Protein AF-A0A1G2TGM5-F1 (afdb_monomer)

Organism: NCBI:txid1802749

Solvent-accessible surface area (backbone atoms only — not comparable to full-atom values): 8072 Å² total; per-residue (Å²): 124,50,37,48,46,51,58,52,46,46,40,56,46,20,43,51,44,32,58,59,46,42,77,78,36,59,91,77,54,58,62,84,59,47,54,60,49,39,52,48,53,32,51,54,50,50,52,50,49,46,53,58,64,64,57,58,96,81,49,91,80,73,81,75,79,80,64,65,65,27,39,87,73,55,66,55,92,87,40,52,55,60,57,58,49,44,39,45,32,48,48,51,28,52,52,50,48,51,53,29,51,48,41,34,74,76,69,61,42,64,66,32,49,53,47,45,50,47,40,54,52,47,31,50,48,56,55,47,52,58,61,72,71,47,64,80,83,77,66,84,82,131

Secondary structure (DSSP, 8-state):
-GGGHHHHHHIIIIIHHHHHHHHHHTTTS-HHHHHHHHHHHHHHHHHHHHHHHHS-TT-TT------GGGS-S-EETTEEHHHHHHHHHHHHHHHHHHHHHHHHHHH--HHHHHHHHHHHHHHHHHHHHHHHHS-GGGSS--

InterPro domains:
  IPR017825 Lycopene cyclase domain [PF18916] (5-99)
  IPR017825 Lycopene cyclase domain [TIGR03462] (4-97)

Radius of gyration: 17.4 Å; Cα contacts (8 Å, |Δi|>4): 120; chains: 1; bounding box: 45×35×44 Å

Mean predicted aligned error: 6.32 Å

Structure (mmCIF, N/CA/C/O backbone):
data_AF-A0A1G2TGM5-F1
#
_entry.id   AF-A0A1G2TGM5-F1
#
loop_
_atom_site.group_PDB
_atom_site.id
_atom_site.type_symbol
_atom_site.label_atom_id
_atom_site.label_alt_id
_atom_site.label_comp_id
_atom_site.label_asym_id
_atom_site.label_entity_id
_atom_site.label_seq_id
_atom_site.pdbx_PDB_ins_code
_atom_site.Cartn_x
_atom_site.Cartn_y
_atom_site.Cartn_z
_atom_site.occupancy
_atom_site.B_iso_or_equiv
_atom_site.auth_seq_id
_atom_site.auth_comp_id
_atom_site.auth_asym_id
_atom_site.auth_atom_id
_atom_site.pdbx_PDB_model_num
ATOM 1 N N . MET A 1 1 ? -2.605 -5.726 -23.615 1.00 58.28 1 MET A N 1
ATOM 2 C CA . MET A 1 1 ? -2.899 -4.883 -22.431 1.00 58.28 1 MET A CA 1
ATOM 3 C C . MET A 1 1 ? -1.849 -5.027 -21.316 1.00 58.28 1 MET A C 1
ATOM 5 O O . MET A 1 1 ? -2.156 -4.730 -20.174 1.00 58.28 1 MET A O 1
ATOM 9 N N . LYS A 1 2 ? -0.600 -5.427 -21.618 1.00 70.75 2 LYS A N 1
ATOM 10 C CA . LYS A 1 2 ? 0.429 -5.651 -20.587 1.00 70.75 2 LYS A CA 1
ATOM 11 C C . LYS A 1 2 ? 0.915 -4.353 -19.919 1.00 70.75 2 LYS A C 1
ATOM 13 O O . LYS A 1 2 ? 1.018 -4.309 -18.706 1.00 70.75 2 LYS A O 1
ATOM 18 N N . ARG A 1 3 ? 1.030 -3.259 -20.684 1.00 75.00 3 ARG A N 1
ATOM 19 C CA . ARG A 1 3 ? 1.555 -1.941 -20.255 1.00 75.00 3 ARG A CA 1
ATOM 20 C C . ARG A 1 3 ? 0.910 -1.312 -19.008 1.00 75.00 3 ARG A C 1
ATOM 22 O O . ARG A 1 3 ? 1.519 -0.460 -18.378 1.00 75.00 3 ARG A O 1
ATOM 29 N N . PHE A 1 4 ? -0.316 -1.692 -18.663 1.00 85.50 4 PHE A N 1
ATOM 30 C CA . PHE A 1 4 ? -1.014 -1.159 -17.487 1.00 85.50 4 PHE A CA 1
ATOM 31 C C . PHE A 1 4 ? -1.157 -2.186 -16.369 1.00 85.50 4 PHE A C 1
ATOM 33 O O . PHE A 1 4 ? -1.755 -1.877 -15.347 1.00 85.50 4 PHE A O 1
ATOM 40 N N . TYR A 1 5 ? -0.623 -3.394 -16.543 1.00 86.62 5 TYR A N 1
ATOM 41 C CA . TYR A 1 5 ? -0.848 -4.499 -15.625 1.00 86.62 5 TYR A CA 1
ATOM 42 C C . TYR A 1 5 ? -0.368 -4.172 -14.210 1.00 86.62 5 TYR A C 1
ATOM 44 O O . TYR A 1 5 ? -1.117 -4.395 -13.257 1.00 86.62 5 TYR A O 1
ATOM 5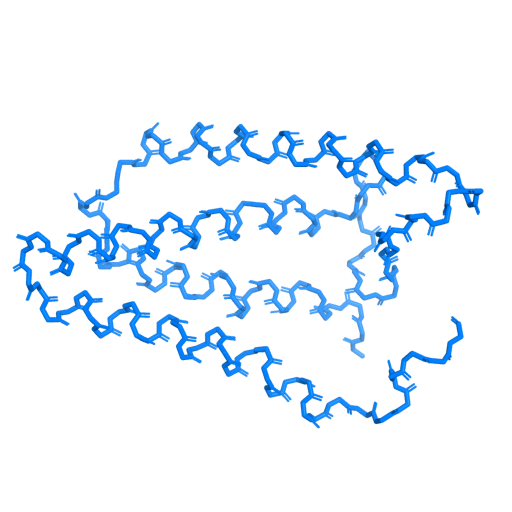2 N N . TYR A 1 6 ? 0.826 -3.580 -14.062 1.00 87.06 6 TYR A N 1
ATOM 53 C CA . TYR A 1 6 ? 1.322 -3.222 -12.734 1.00 87.06 6 TYR A CA 1
ATOM 54 C C . TYR A 1 6 ? 0.440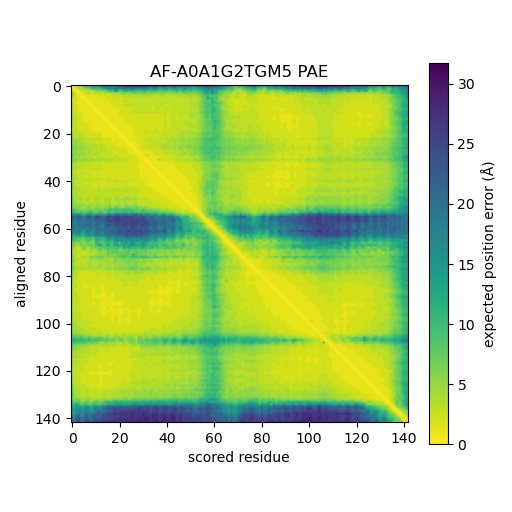 -2.151 -12.083 1.00 87.06 6 TYR A C 1
ATOM 56 O O . TYR A 1 6 ? -0.042 -2.339 -10.968 1.00 87.06 6 TYR A O 1
ATOM 64 N N . LEU A 1 7 ? 0.125 -1.078 -12.814 1.00 90.56 7 LEU A N 1
ATOM 65 C CA . LEU A 1 7 ? -0.747 -0.012 -12.320 1.00 90.56 7 LEU A CA 1
ATOM 66 C C . LEU A 1 7 ? -2.143 -0.529 -11.938 1.00 90.56 7 LEU A C 1
ATOM 68 O O . LEU A 1 7 ? -2.656 -0.194 -10.874 1.00 90.56 7 LEU A O 1
ATOM 72 N N . THR A 1 8 ? -2.761 -1.356 -12.784 1.00 90.94 8 THR A N 1
ATOM 73 C CA . THR A 1 8 ? -4.059 -1.974 -12.495 1.00 90.94 8 THR A CA 1
ATOM 74 C C . THR A 1 8 ? -3.970 -2.840 -11.244 1.00 90.94 8 THR A C 1
ATOM 76 O O . THR A 1 8 ? -4.838 -2.742 -10.383 1.00 90.94 8 THR A O 1
ATOM 79 N N . THR A 1 9 ? -2.899 -3.620 -11.090 1.00 90.75 9 THR A N 1
ATOM 80 C CA . THR A 1 9 ? -2.671 -4.420 -9.881 1.00 90.75 9 THR A CA 1
ATOM 81 C C . THR A 1 9 ? -2.577 -3.528 -8.645 1.00 90.75 9 THR A C 1
ATOM 83 O O . THR A 1 9 ? -3.276 -3.786 -7.674 1.00 90.75 9 THR A O 1
ATOM 86 N N . LEU A 1 10 ? -1.813 -2.433 -8.683 1.00 93.62 10 LEU A N 1
ATOM 87 C CA . LEU A 1 10 ? -1.723 -1.490 -7.559 1.00 93.62 10 LEU A CA 1
ATOM 88 C C . LEU A 1 10 ? -3.083 -0.898 -7.184 1.00 93.62 10 LEU A C 1
ATOM 90 O O . LEU A 1 10 ? -3.433 -0.835 -6.004 1.00 93.62 10 LEU A O 1
ATOM 94 N N . ILE A 1 11 ? -3.875 -0.509 -8.186 1.00 94.69 11 ILE A N 1
ATOM 95 C CA . ILE A 1 11 ? -5.204 0.060 -7.962 1.00 94.69 11 ILE A CA 1
ATOM 96 C C . ILE A 1 11 ? -6.121 -0.959 -7.284 1.00 94.69 11 ILE A C 1
ATOM 98 O O . ILE A 1 11 ? -6.736 -0.644 -6.266 1.00 94.69 11 ILE A O 1
ATOM 102 N N . PHE A 1 12 ? -6.209 -2.172 -7.827 1.00 94.94 12 PHE A N 1
ATOM 103 C CA . PHE A 1 12 ? -7.120 -3.190 -7.310 1.00 94.94 12 PHE A CA 1
ATOM 104 C C . PHE A 1 12 ? -6.662 -3.761 -5.971 1.00 94.94 12 PHE A C 1
ATOM 106 O O . PHE A 1 12 ? -7.479 -3.906 -5.070 1.00 94.94 12 PHE A O 1
ATOM 113 N N . VAL A 1 13 ? -5.373 -4.055 -5.821 1.00 95.50 13 VAL A N 1
ATOM 114 C CA . VAL A 1 13 ? -4.833 -4.722 -4.633 1.00 95.50 13 VAL A CA 1
ATOM 115 C C . VAL A 1 13 ? -4.689 -3.756 -3.459 1.00 95.50 13 VAL A C 1
ATOM 117 O O . VAL A 1 13 ? -4.950 -4.154 -2.331 1.00 95.50 13 VAL A O 1
ATOM 120 N N . PHE A 1 14 ? -4.314 -2.493 -3.697 1.00 96.31 14 PHE A N 1
ATOM 121 C CA . PHE A 1 14 ? -4.023 -1.552 -2.612 1.00 96.31 14 PHE A CA 1
ATOM 122 C C . PHE A 1 14 ? -4.931 -0.325 -2.608 1.00 96.31 14 PHE A C 1
ATOM 124 O O . PHE A 1 14 ? -5.539 -0.047 -1.577 1.00 96.31 14 PHE A O 1
ATOM 131 N N . CYS A 1 15 ? -5.074 0.402 -3.723 1.00 96.25 15 CYS A N 1
ATOM 132 C CA . CYS A 1 15 ? -5.801 1.681 -3.707 1.00 96.25 15 CYS A CA 1
ATOM 133 C C . CYS A 1 15 ? -7.276 1.522 -3.331 1.00 96.25 15 CYS A C 1
ATOM 135 O O . CYS A 1 15 ? -7.759 2.248 -2.466 1.00 96.25 15 CYS A O 1
ATOM 137 N N . ILE A 1 16 ? -7.992 0.593 -3.973 1.00 96.06 16 ILE A N 1
ATOM 138 C CA . ILE A 1 16 ? -9.421 0.361 -3.720 1.00 96.06 16 ILE A CA 1
ATOM 139 C C . ILE A 1 16 ? -9.670 -0.043 -2.259 1.00 96.06 16 ILE A C 1
ATOM 141 O O . ILE A 1 16 ? -10.440 0.655 -1.593 1.00 96.06 16 ILE A O 1
ATOM 145 N N . PRO A 1 17 ? -9.039 -1.101 -1.711 1.00 96.38 17 PRO A N 1
ATOM 146 C CA . PRO A 1 17 ? -9.298 -1.484 -0.328 1.00 96.38 17 PRO A CA 1
ATOM 147 C C . PRO A 1 17 ? -8.798 -0.437 0.674 1.00 96.38 17 PRO A C 1
ATOM 149 O O . PRO A 1 17 ? -9.471 -0.207 1.677 1.00 96.38 17 PRO A O 1
ATOM 152 N N . ALA A 1 18 ? -7.687 0.261 0.402 1.00 96.00 18 ALA A N 1
ATOM 153 C CA . ALA A 1 18 ? -7.239 1.358 1.257 1.00 96.00 18 ALA A CA 1
ATOM 154 C C . ALA A 1 18 ? -8.264 2.504 1.282 1.00 96.00 18 ALA A C 1
ATOM 156 O O . ALA A 1 18 ? -8.684 2.925 2.358 1.00 96.00 18 ALA A O 1
ATOM 157 N N . ALA A 1 19 ? -8.739 2.961 0.121 1.00 95.69 19 ALA A N 1
ATOM 158 C CA . ALA A 1 19 ? -9.756 4.008 0.033 1.00 95.69 19 ALA A CA 1
ATOM 159 C C . ALA A 1 19 ? -11.068 3.592 0.715 1.00 95.69 19 ALA A C 1
ATOM 161 O O . ALA A 1 19 ? -11.649 4.384 1.453 1.00 95.69 19 ALA A O 1
ATOM 162 N N . ALA A 1 20 ? -11.505 2.343 0.529 1.00 95.00 20 ALA A N 1
ATOM 163 C CA . ALA A 1 20 ? -12.681 1.806 1.206 1.00 95.00 20 ALA A CA 1
ATOM 164 C C . ALA A 1 20 ? -12.509 1.823 2.734 1.00 95.00 20 ALA A C 1
ATOM 166 O O . ALA A 1 20 ? -13.376 2.322 3.447 1.00 95.00 20 ALA A O 1
ATOM 167 N N . SER A 1 21 ? -11.370 1.345 3.240 1.00 95.19 21 SER A N 1
ATOM 168 C CA . SER A 1 21 ? -11.086 1.315 4.680 1.00 95.19 21 SER A CA 1
ATOM 169 C C . SER A 1 21 ? -10.923 2.700 5.307 1.00 95.19 21 SER A C 1
ATOM 171 O O . SER A 1 21 ? -11.291 2.891 6.466 1.00 95.19 21 SER A O 1
ATOM 173 N N . TYR A 1 22 ? -10.477 3.702 4.541 1.00 95.00 22 TYR A N 1
ATOM 174 C CA . TYR A 1 22 ? -10.415 5.081 5.018 1.00 95.00 22 TYR A CA 1
ATOM 175 C C . TYR A 1 22 ? -11.785 5.596 5.473 1.00 95.00 22 TYR A C 1
ATOM 177 O O . TYR A 1 22 ? -11.863 6.270 6.496 1.00 95.00 22 TYR A O 1
ATOM 185 N N . PHE A 1 23 ? -12.878 5.236 4.791 1.00 93.06 23 PHE A N 1
ATOM 186 C CA . PHE A 1 23 ? -14.222 5.660 5.204 1.00 93.06 23 PHE A CA 1
ATOM 187 C C . PHE A 1 23 ? -14.596 5.193 6.617 1.00 93.06 23 PHE A C 1
ATOM 189 O O . PHE A 1 23 ? -15.302 5.915 7.319 1.00 93.06 23 PHE A O 1
ATOM 196 N N . PHE A 1 24 ? -14.082 4.038 7.048 1.00 92.12 24 PHE A N 1
ATOM 197 C CA . PHE A 1 24 ? -14.300 3.484 8.387 1.00 92.12 24 PHE A CA 1
ATOM 198 C C . PHE A 1 24 ? -13.271 3.991 9.408 1.00 92.12 24 PHE A C 1
ATOM 200 O O . PHE A 1 24 ? -13.579 4.153 10.585 1.00 92.12 24 PHE A O 1
ATOM 207 N N . LEU A 1 25 ? -12.040 4.259 8.965 1.00 94.12 25 LEU A N 1
ATOM 208 C CA . LEU A 1 25 ? -10.912 4.592 9.838 1.00 94.12 25 LEU A CA 1
ATOM 209 C C . LEU A 1 25 ? -10.591 6.086 9.925 1.00 94.12 25 LEU A C 1
ATOM 211 O O . LEU A 1 25 ? -9.703 6.456 10.691 1.00 94.12 25 LEU A O 1
ATOM 215 N N . LYS A 1 26 ? -11.284 6.957 9.180 1.00 94.19 26 LYS A N 1
ATOM 216 C CA . LYS A 1 26 ? -10.969 8.397 9.090 1.00 94.19 26 LYS A CA 1
ATOM 217 C C . LYS A 1 26 ? -10.847 9.101 10.448 1.00 94.19 26 LYS A C 1
ATOM 219 O O . LYS A 1 26 ? -10.071 10.039 10.565 1.00 94.19 26 LYS A O 1
ATOM 224 N N . GLU A 1 27 ? -11.597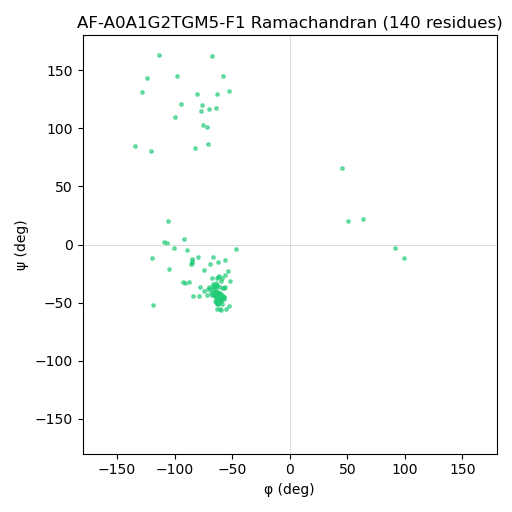 8.652 11.456 1.00 93.38 27 GLU A N 1
ATOM 225 C CA . GLU A 1 27 ? -11.602 9.233 12.811 1.00 93.38 27 GLU A CA 1
ATOM 226 C C . GLU A 1 27 ? -10.499 8.655 13.710 1.00 93.38 27 GLU A C 1
ATOM 228 O O . GLU A 1 27 ? -10.142 9.246 14.724 1.00 93.38 27 GLU A O 1
ATOM 233 N N . HIS A 1 28 ? -9.934 7.514 13.320 1.00 92.19 28 HIS A N 1
ATOM 234 C CA . HIS A 1 28 ? -8.952 6.756 14.093 1.00 92.19 28 HIS A CA 1
ATOM 235 C C . HIS A 1 28 ? -7.529 6.909 13.545 1.00 92.19 28 HIS A C 1
ATOM 237 O O . HIS A 1 28 ? -6.556 6.701 14.269 1.00 92.19 28 HIS A O 1
ATOM 243 N N . VAL A 1 29 ? -7.387 7.303 12.277 1.00 94.38 29 VAL A N 1
ATOM 244 C CA . VAL A 1 29 ? -6.089 7.547 11.648 1.00 94.38 29 VAL A CA 1
ATOM 245 C C . VAL A 1 29 ? -5.723 9.024 11.747 1.00 94.38 29 VAL A C 1
ATOM 247 O O . VAL A 1 29 ? -6.372 9.891 11.164 1.00 94.38 29 VAL A O 1
ATOM 250 N N . SER A 1 30 ? -4.588 9.310 12.382 1.00 95.19 30 SER A N 1
ATOM 251 C CA . SER A 1 30 ? -3.975 10.636 12.311 1.00 95.19 30 SER A CA 1
ATOM 252 C C . SER A 1 30 ? -3.290 10.840 10.958 1.00 95.19 30 SER A C 1
ATOM 254 O O . SER A 1 30 ? -2.177 10.359 10.736 1.00 95.19 30 SER A O 1
ATOM 256 N N . ILE A 1 31 ? -3.925 11.596 10.056 1.00 94.88 31 ILE A N 1
ATOM 257 C CA . ILE A 1 31 ? -3.340 11.973 8.754 1.00 94.88 31 ILE A CA 1
ATOM 258 C C . ILE A 1 31 ? -1.994 12.689 8.931 1.00 94.88 31 ILE A C 1
ATOM 260 O O . ILE A 1 31 ? -1.059 12.449 8.168 1.00 94.88 31 ILE A O 1
ATOM 264 N N . GLY A 1 32 ? -1.874 13.508 9.981 1.00 96.19 32 GLY A N 1
ATOM 265 C CA . GLY A 1 32 ? -0.637 14.211 10.315 1.00 96.19 32 GLY A CA 1
ATOM 266 C C . GLY A 1 32 ? 0.528 13.279 10.657 1.00 96.19 32 GLY A C 1
ATOM 267 O O . GLY A 1 32 ? 1.669 13.643 10.403 1.00 96.19 32 GLY A O 1
ATOM 268 N N . ALA A 1 33 ? 0.260 12.076 11.178 1.00 95.88 33 ALA A N 1
ATOM 269 C CA . ALA A 1 33 ? 1.278 11.047 11.407 1.00 95.88 33 ALA A CA 1
ATOM 270 C C . ALA A 1 33 ? 1.449 10.109 10.198 1.00 95.88 33 ALA A C 1
ATOM 272 O O . ALA A 1 33 ? 2.559 9.662 9.914 1.00 95.88 33 ALA A O 1
ATOM 273 N N . LEU A 1 34 ? 0.366 9.840 9.461 1.00 95.62 34 LEU A N 1
ATOM 274 C CA . LEU A 1 34 ? 0.387 8.969 8.288 1.00 95.62 34 LEU A CA 1
ATOM 275 C C . LEU A 1 34 ? 1.262 9.549 7.174 1.00 95.62 34 LEU A C 1
ATOM 277 O O . LEU A 1 34 ? 2.126 8.851 6.661 1.00 95.62 34 LEU A O 1
ATOM 281 N N . ILE A 1 35 ? 1.084 10.826 6.823 1.00 96.81 35 ILE A N 1
ATOM 282 C CA . ILE A 1 35 ? 1.844 11.468 5.739 1.00 96.81 35 ILE A CA 1
ATOM 283 C C . ILE A 1 35 ? 3.366 11.367 5.950 1.00 96.81 35 ILE A C 1
ATOM 285 O O . ILE A 1 35 ? 4.033 10.837 5.059 1.00 96.81 35 ILE A O 1
ATOM 289 N N . PRO A 1 36 ? 3.953 11.817 7.079 1.00 97.69 36 PRO A N 1
ATOM 290 C CA . PRO A 1 36 ? 5.397 11.725 7.272 1.00 97.69 36 PRO A CA 1
ATOM 291 C C . PRO A 1 36 ? 5.886 10.275 7.319 1.00 97.69 36 PRO A C 1
ATOM 293 O O . PRO A 1 36 ? 6.969 9.998 6.809 1.00 97.69 36 PRO A O 1
ATOM 296 N N . PHE A 1 37 ? 5.090 9.341 7.853 1.00 97.12 37 PHE A N 1
ATOM 297 C CA . PHE A 1 37 ? 5.414 7.916 7.800 1.00 97.12 37 PHE A CA 1
ATOM 298 C C . PHE A 1 37 ? 5.487 7.407 6.353 1.00 97.12 37 PHE A C 1
ATOM 300 O O . PHE A 1 37 ? 6.495 6.818 5.969 1.00 97.12 37 PHE A O 1
ATOM 307 N N . ILE A 1 38 ? 4.470 7.689 5.531 1.00 97.75 38 ILE A N 1
ATOM 308 C CA . ILE A 1 38 ? 4.426 7.282 4.120 1.00 97.75 38 ILE A CA 1
ATOM 309 C C . ILE A 1 38 ? 5.577 7.903 3.320 1.00 97.75 38 ILE A C 1
ATOM 311 O O . ILE A 1 38 ? 6.221 7.215 2.527 1.00 97.75 38 ILE A O 1
ATOM 315 N N . VAL A 1 39 ? 5.883 9.181 3.549 1.00 97.62 39 VAL A N 1
ATOM 316 C CA . VAL A 1 39 ? 7.030 9.850 2.917 1.00 97.62 39 VAL A CA 1
ATOM 317 C C . VAL A 1 39 ? 8.338 9.164 3.311 1.00 97.62 39 VAL A C 1
ATOM 319 O O . VAL A 1 39 ? 9.146 8.855 2.437 1.00 97.62 39 VAL A O 1
ATOM 322 N N . LEU A 1 40 ? 8.533 8.869 4.599 1.00 97.75 40 LEU A N 1
ATOM 323 C CA . LEU A 1 40 ? 9.746 8.222 5.095 1.00 97.75 40 LEU A CA 1
ATOM 324 C C . LEU A 1 40 ? 9.942 6.832 4.481 1.00 97.75 40 LEU A C 1
ATOM 326 O O . LEU A 1 40 ? 11.013 6.562 3.938 1.00 97.75 40 LEU A O 1
ATOM 330 N N . ILE A 1 41 ? 8.920 5.969 4.516 1.00 96.81 41 ILE A N 1
ATOM 331 C CA . ILE A 1 41 ? 9.032 4.619 3.943 1.00 96.81 41 ILE A CA 1
ATOM 332 C C . ILE A 1 41 ? 9.235 4.671 2.429 1.00 96.81 41 ILE A C 1
ATOM 334 O O . ILE A 1 41 ? 10.005 3.876 1.903 1.00 96.81 41 ILE A O 1
ATOM 338 N N . THR A 1 42 ? 8.609 5.628 1.735 1.00 96.19 42 THR A N 1
ATOM 339 C CA . THR A 1 42 ? 8.763 5.775 0.284 1.00 96.19 42 THR A CA 1
ATOM 340 C C . THR A 1 42 ? 10.190 6.182 -0.047 1.00 96.19 42 THR A C 1
ATOM 342 O O . THR A 1 42 ? 10.787 5.606 -0.949 1.00 96.19 42 THR A O 1
ATOM 345 N N . ILE A 1 43 ? 10.776 7.123 0.701 1.00 95.88 43 ILE A N 1
ATOM 346 C CA . ILE A 1 43 ? 12.177 7.526 0.525 1.00 95.88 43 ILE A CA 1
ATOM 347 C C . ILE A 1 43 ? 13.110 6.347 0.812 1.00 95.88 43 ILE A C 1
ATOM 349 O O . ILE A 1 43 ? 13.962 6.036 -0.017 1.00 95.88 43 ILE A O 1
ATOM 353 N N . MET A 1 44 ? 12.949 5.679 1.957 1.00 95.94 44 MET A N 1
ATOM 354 C CA . MET A 1 44 ? 13.814 4.563 2.350 1.00 95.94 44 MET A CA 1
ATOM 355 C C . MET A 1 44 ? 13.728 3.395 1.361 1.00 95.94 44 MET A C 1
ATOM 357 O O . MET A 1 44 ? 14.763 2.909 0.909 1.00 95.94 44 MET A O 1
ATOM 361 N N . GLY A 1 45 ? 12.512 2.992 0.985 1.00 92.69 45 GLY A N 1
ATOM 362 C CA . GLY A 1 45 ? 12.268 1.936 0.004 1.00 92.69 45 GLY A CA 1
ATOM 363 C C . GLY A 1 45 ? 12.812 2.298 -1.375 1.00 92.69 45 GLY A C 1
ATOM 364 O O . GLY A 1 45 ? 13.556 1.529 -1.971 1.00 92.69 45 GLY A O 1
ATOM 365 N N . SER A 1 46 ? 12.578 3.529 -1.837 1.00 91.44 46 SER A N 1
ATOM 366 C CA . SER A 1 46 ? 13.109 3.985 -3.127 1.00 91.44 46 SER A CA 1
ATOM 367 C C . SER A 1 46 ? 14.637 4.029 -3.151 1.00 91.44 46 SER A C 1
ATOM 369 O O . SER A 1 46 ? 15.237 3.685 -4.164 1.00 91.44 46 SER A O 1
ATOM 371 N N . ILE A 1 47 ? 15.296 4.452 -2.066 1.00 91.94 47 ILE A N 1
ATOM 372 C CA . ILE A 1 47 ? 16.766 4.430 -1.979 1.00 91.94 47 ILE A CA 1
ATOM 373 C C . ILE A 1 47 ? 17.273 2.992 -2.088 1.00 91.94 47 ILE A C 1
ATOM 375 O O . ILE A 1 47 ? 18.222 2.736 -2.832 1.00 91.94 47 ILE A O 1
ATOM 379 N N . TRP A 1 48 ? 16.632 2.071 -1.369 1.00 89.56 48 TRP A N 1
ATOM 380 C CA . TRP A 1 48 ? 16.967 0.654 -1.409 1.00 89.56 48 TRP A CA 1
ATOM 381 C C . TRP A 1 48 ? 16.808 0.074 -2.818 1.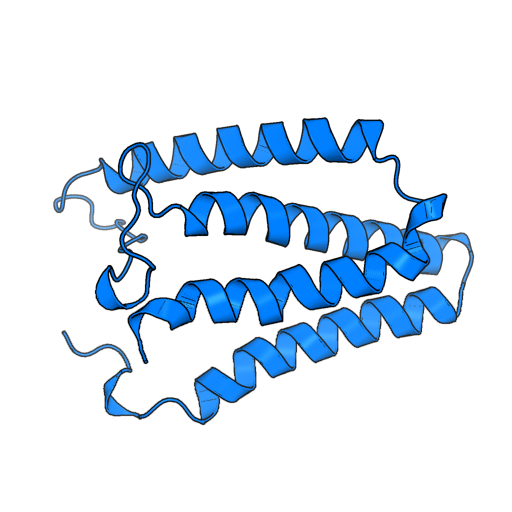00 89.56 48 TRP A C 1
ATOM 383 O O . TRP A 1 48 ? 17.738 -0.543 -3.335 1.00 89.56 48 TRP A O 1
ATOM 393 N N . ASP A 1 49 ? 15.694 0.356 -3.486 1.00 87.44 49 ASP A N 1
ATOM 394 C CA . ASP A 1 49 ? 15.423 -0.149 -4.832 1.00 87.44 49 ASP A CA 1
ATOM 395 C C . ASP A 1 49 ? 16.329 0.479 -5.887 1.00 87.44 49 ASP A C 1
ATOM 397 O O . ASP A 1 49 ? 16.811 -0.210 -6.787 1.00 87.44 49 ASP A O 1
ATOM 401 N N . VAL A 1 50 ? 16.638 1.775 -5.780 1.00 87.44 50 VAL A N 1
ATOM 402 C CA . VAL A 1 50 ? 17.629 2.420 -6.656 1.00 87.44 50 VAL A CA 1
ATOM 403 C C . VAL A 1 50 ? 19.004 1.780 -6.458 1.00 87.44 50 VAL A C 1
ATOM 405 O O . VAL A 1 50 ? 19.720 1.539 -7.430 1.00 87.44 50 VAL A O 1
ATOM 408 N N . TRP A 1 51 ? 19.395 1.487 -5.217 1.00 85.62 51 TRP A N 1
ATOM 409 C CA . TRP A 1 51 ? 20.653 0.801 -4.932 1.00 85.62 51 TRP A CA 1
ATOM 410 C C . TRP A 1 51 ? 20.664 -0.624 -5.509 1.00 85.62 51 TRP A C 1
ATOM 412 O O . TRP A 1 51 ? 21.620 -0.994 -6.200 1.00 85.62 51 TRP A O 1
ATOM 422 N N . ALA A 1 52 ? 19.578 -1.377 -5.316 1.00 80.38 52 ALA A N 1
ATOM 423 C CA . ALA A 1 52 ? 19.424 -2.753 -5.781 1.00 80.38 52 ALA A CA 1
ATOM 424 C C . ALA A 1 52 ? 19.366 -2.859 -7.314 1.00 80.38 52 ALA A C 1
ATOM 426 O O . ALA A 1 52 ? 19.947 -3.768 -7.902 1.00 80.38 52 ALA A O 1
ATOM 427 N N . THR A 1 53 ? 18.724 -1.903 -7.988 1.00 75.81 53 THR A N 1
ATOM 428 C CA . THR A 1 53 ? 18.655 -1.858 -9.460 1.00 75.81 53 THR A CA 1
ATOM 429 C C . THR A 1 53 ? 19.965 -1.421 -10.113 1.00 75.81 53 THR A C 1
ATOM 431 O O . THR A 1 53 ? 20.200 -1.736 -11.280 1.00 75.81 53 THR A O 1
ATOM 434 N N . ARG A 1 54 ? 20.846 -0.726 -9.380 1.00 74.94 54 ARG A N 1
ATOM 435 C CA . ARG A 1 54 ? 22.187 -0.337 -9.850 1.00 74.94 54 ARG A CA 1
ATOM 436 C C . ARG A 1 54 ? 23.246 -1.423 -9.657 1.00 74.94 54 ARG A C 1
ATOM 438 O O . ARG A 1 54 ? 24.304 -1.330 -10.283 1.00 74.94 54 ARG A O 1
ATOM 445 N N . HIS A 1 55 ? 22.991 -2.436 -8.830 1.00 66.62 55 HIS A N 1
ATOM 446 C CA . HIS A 1 55 ? 23.892 -3.581 -8.706 1.00 66.62 55 HIS A CA 1
ATOM 447 C C . HIS A 1 55 ? 23.833 -4.415 -9.997 1.00 66.62 55 HIS A C 1
ATOM 449 O O . HIS A 1 55 ? 22.785 -4.884 -10.430 1.00 66.62 55 HIS A O 1
ATOM 455 N N . SER A 1 56 ? 24.972 -4.480 -10.692 1.00 53.56 56 SER A N 1
ATOM 456 C CA . SER A 1 56 ? 25.100 -5.026 -12.048 1.00 53.56 56 SER A CA 1
ATOM 457 C C . SER A 1 56 ? 24.858 -6.542 -12.094 1.00 53.56 56 SER A C 1
ATOM 459 O O . SER A 1 56 ? 25.009 -7.234 -11.092 1.00 53.56 56 SER A O 1
ATOM 461 N N . LYS A 1 57 ? 24.597 -7.070 -13.301 1.00 54.78 57 LYS A N 1
ATOM 462 C CA . LYS A 1 57 ? 24.315 -8.478 -13.686 1.00 54.78 57 LYS A CA 1
ATOM 463 C C . LYS A 1 57 ? 25.245 -9.570 -13.107 1.00 54.78 57 LYS A C 1
ATOM 465 O O . LYS A 1 57 ? 25.046 -10.746 -13.394 1.00 54.78 57 LYS A O 1
ATOM 470 N N . LYS A 1 58 ? 26.294 -9.206 -12.366 1.00 55.91 58 LYS A N 1
ATOM 471 C CA . LYS A 1 58 ? 27.190 -10.129 -11.656 1.00 55.91 58 LYS A CA 1
ATOM 472 C C . LYS A 1 58 ? 26.674 -10.543 -10.277 1.00 55.91 58 LYS A C 1
ATOM 474 O O . LYS A 1 58 ? 27.188 -11.526 -9.747 1.00 55.91 58 LYS A O 1
ATOM 479 N N . ASP A 1 59 ? 25.675 -9.858 -9.721 1.00 55.94 59 ASP A N 1
ATOM 480 C CA . ASP A 1 59 ? 25.059 -10.294 -8.472 1.00 55.94 59 ASP A CA 1
ATOM 481 C C . ASP A 1 59 ? 24.109 -11.467 -8.706 1.00 55.94 59 ASP A C 1
ATOM 483 O O . ASP A 1 59 ? 23.064 -11.353 -9.343 1.00 55.94 59 ASP A O 1
ATOM 487 N N . ARG A 1 60 ? 24.468 -12.624 -8.142 1.00 49.34 60 ARG A N 1
ATOM 488 C CA . ARG A 1 60 ? 23.632 -13.837 -8.164 1.00 49.34 60 ARG A CA 1
ATOM 489 C C . ARG A 1 60 ? 22.337 -13.687 -7.357 1.00 49.34 60 ARG A C 1
ATOM 491 O O . ARG A 1 60 ? 21.467 -14.541 -7.459 1.00 49.34 60 ARG A O 1
ATOM 498 N N . VAL A 1 61 ? 22.220 -12.618 -6.567 1.00 46.28 61 VAL A N 1
ATOM 499 C CA . VAL A 1 61 ? 21.068 -12.296 -5.706 1.00 46.28 61 VAL A CA 1
ATOM 500 C C . VAL A 1 61 ? 20.233 -11.153 -6.305 1.00 46.28 61 VAL A C 1
ATOM 502 O O . VAL A 1 61 ? 19.480 -10.481 -5.605 1.00 46.28 61 VAL A O 1
ATOM 505 N N . TRP A 1 62 ? 20.364 -10.895 -7.611 1.00 43.81 62 TRP A N 1
ATOM 506 C CA . TRP A 1 62 ? 19.597 -9.855 -8.292 1.00 43.81 62 TRP A CA 1
ATOM 507 C C . TRP A 1 62 ? 18.119 -10.262 -8.423 1.00 43.81 62 TRP A C 1
ATOM 509 O O . TRP A 1 62 ? 17.702 -10.880 -9.398 1.00 43.81 62 TRP A O 1
ATOM 519 N N . LEU A 1 63 ? 17.339 -9.956 -7.383 1.00 50.47 63 LEU A N 1
ATOM 520 C CA . LEU A 1 63 ? 15.936 -10.357 -7.219 1.00 50.47 63 LEU A CA 1
ATOM 521 C C . LEU A 1 63 ? 14.931 -9.415 -7.906 1.00 50.47 63 LEU A C 1
ATOM 523 O O . LEU A 1 63 ? 13.765 -9.773 -8.035 1.00 50.47 63 LEU A O 1
ATOM 527 N N . TRP A 1 64 ? 15.357 -8.230 -8.354 1.00 56.12 64 TRP A N 1
ATOM 528 C CA . TRP A 1 64 ? 14.449 -7.160 -8.785 1.00 56.12 64 TRP A CA 1
ATOM 529 C C . TRP A 1 64 ? 14.681 -6.769 -10.246 1.00 56.12 64 TRP A C 1
ATOM 531 O O . TRP A 1 64 ? 15.347 -5.781 -10.559 1.00 56.12 64 TRP A O 1
ATOM 541 N N . GLN A 1 65 ? 14.115 -7.563 -11.157 1.00 60.06 65 GLN A N 1
ATOM 542 C CA . GLN A 1 65 ? 13.956 -7.184 -12.559 1.00 60.06 65 GLN A CA 1
ATOM 543 C C . GLN A 1 65 ? 12.530 -6.695 -12.795 1.00 60.06 65 GLN A C 1
ATOM 545 O O . GLN A 1 65 ? 11.581 -7.477 -12.792 1.00 60.06 65 GLN A O 1
ATOM 550 N N . PHE A 1 66 ? 12.374 -5.396 -13.033 1.00 65.81 66 PHE A N 1
ATOM 551 C CA . PHE A 1 66 ? 11.097 -4.854 -13.478 1.00 65.81 66 PHE A CA 1
ATOM 552 C C . PHE A 1 66 ? 10.896 -5.180 -14.952 1.00 65.81 66 PHE A C 1
ATOM 554 O O . PHE A 1 66 ? 11.671 -4.734 -15.804 1.00 65.81 66 PHE A O 1
ATOM 561 N N . ASN A 1 67 ? 9.824 -5.903 -15.269 1.00 69.06 67 ASN A N 1
ATOM 562 C CA . ASN A 1 67 ? 9.430 -6.069 -16.655 1.00 69.06 67 ASN A CA 1
ATOM 563 C C . ASN A 1 67 ? 8.859 -4.747 -17.185 1.00 69.06 67 ASN A C 1
ATOM 565 O O . ASN A 1 67 ? 7.714 -4.381 -16.926 1.00 69.06 67 ASN A O 1
ATOM 569 N N . HIS A 1 68 ? 9.671 -4.006 -17.938 1.00 70.75 68 HIS A N 1
ATOM 570 C CA . HIS A 1 68 ? 9.274 -2.714 -18.497 1.00 70.75 68 HIS A CA 1
ATOM 571 C C . HIS A 1 68 ? 8.096 -2.799 -19.476 1.00 70.75 68 HIS A C 1
ATOM 573 O O . HIS A 1 68 ? 7.493 -1.767 -19.763 1.00 70.75 68 HIS A O 1
ATOM 579 N N . SER A 1 69 ? 7.738 -3.989 -19.980 1.00 76.69 69 SER A N 1
ATOM 580 C CA . SER A 1 69 ? 6.525 -4.143 -20.792 1.00 76.69 69 SER A CA 1
ATOM 581 C C . SER A 1 69 ? 5.234 -3.968 -19.996 1.00 76.69 69 SER A C 1
ATOM 583 O O . SER A 1 69 ? 4.180 -3.777 -20.608 1.00 76.69 69 SER A O 1
ATOM 585 N N . ASP A 1 70 ? 5.316 -4.042 -18.664 1.00 79.25 70 ASP A N 1
ATOM 586 C CA . ASP A 1 70 ? 4.158 -4.117 -17.772 1.00 79.25 70 ASP A CA 1
ATOM 587 C C . ASP A 1 70 ? 3.906 -2.809 -17.001 1.00 79.25 70 ASP A C 1
ATOM 589 O O . ASP A 1 70 ? 2.953 -2.711 -16.221 1.00 79.25 70 ASP A O 1
ATOM 593 N N . THR A 1 71 ? 4.743 -1.795 -17.255 1.00 84.44 71 THR A N 1
ATOM 594 C CA . THR A 1 71 ? 4.674 -0.458 -16.655 1.00 84.44 71 THR A CA 1
ATOM 595 C C . THR A 1 71 ? 4.328 0.617 -17.696 1.00 84.44 71 THR A C 1
ATOM 597 O O . THR A 1 71 ? 4.476 0.437 -18.907 1.00 84.44 71 THR A O 1
ATOM 600 N N . LEU A 1 72 ? 3.896 1.787 -17.231 1.00 86.25 72 LEU A N 1
ATOM 601 C CA . LEU A 1 72 ? 3.574 2.994 -17.992 1.00 86.25 72 LEU A CA 1
ATOM 602 C C . LEU A 1 72 ? 4.751 3.474 -18.852 1.00 86.25 72 LEU A C 1
ATOM 604 O O . LEU A 1 72 ? 4.540 4.117 -19.887 1.00 86.25 72 LEU A O 1
ATOM 608 N N . GLY A 1 73 ? 5.979 3.148 -18.439 1.00 82.25 73 GLY A N 1
ATOM 609 C CA . GLY A 1 73 ? 7.229 3.533 -19.095 1.00 82.25 73 GLY A CA 1
ATOM 610 C C . GLY A 1 73 ? 7.837 4.842 -18.580 1.00 82.25 73 GLY A C 1
ATOM 611 O O . GLY A 1 73 ? 8.933 5.202 -19.005 1.00 82.25 73 GLY A O 1
ATOM 612 N N . ILE A 1 74 ? 7.172 5.538 -17.653 1.00 87.69 74 ILE A N 1
ATOM 613 C CA . ILE A 1 74 ? 7.714 6.729 -16.984 1.00 87.69 74 ILE A CA 1
ATOM 614 C C . ILE A 1 74 ? 8.654 6.270 -15.870 1.00 87.69 74 ILE A C 1
ATOM 616 O O . ILE A 1 74 ? 8.277 5.434 -15.049 1.00 87.69 74 ILE A O 1
ATOM 620 N N . LYS A 1 75 ? 9.870 6.821 -15.837 1.00 87.62 75 LYS A N 1
ATOM 621 C CA . LYS A 1 75 ? 10.886 6.474 -14.840 1.00 87.62 75 LYS A CA 1
ATOM 622 C C . LYS A 1 75 ? 11.382 7.703 -14.091 1.00 87.62 75 LYS A C 1
ATOM 624 O O . LYS A 1 75 ? 11.596 8.751 -14.694 1.00 87.62 75 LYS A O 1
ATOM 629 N N . PHE A 1 76 ? 11.648 7.533 -12.802 1.00 88.19 76 PHE A N 1
ATOM 630 C CA . PHE A 1 76 ? 12.333 8.498 -11.952 1.00 88.19 76 PHE A CA 1
ATOM 631 C C . PHE A 1 76 ? 13.487 7.792 -11.232 1.00 88.19 76 PHE A C 1
ATOM 633 O O . PHE A 1 76 ? 13.328 6.677 -10.752 1.00 88.19 76 PHE A O 1
ATOM 640 N N . LEU A 1 77 ? 14.688 8.382 -11.251 1.00 87.56 77 LEU A N 1
ATOM 641 C CA . LEU A 1 77 ? 15.923 7.803 -10.681 1.00 87.56 77 LEU A CA 1
ATOM 642 C C . LEU A 1 77 ? 16.262 6.354 -11.111 1.00 87.56 77 LEU A C 1
ATOM 644 O O . LEU A 1 77 ? 17.083 5.698 -10.474 1.00 87.56 77 LEU A O 1
ATOM 648 N N . GLY A 1 78 ? 15.699 5.885 -12.229 1.00 83.38 78 GLY A N 1
ATOM 649 C CA . GLY A 1 78 ? 15.882 4.527 -12.754 1.00 83.38 78 GLY A CA 1
ATOM 650 C C . GLY A 1 78 ? 14.740 3.559 -12.42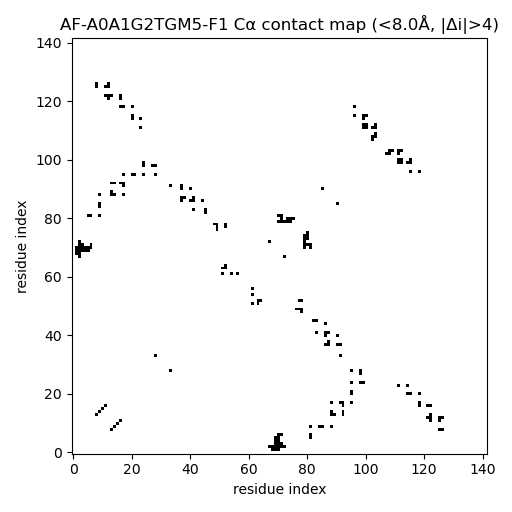6 1.00 83.38 78 GLY A C 1
ATOM 651 O O . GLY A 1 78 ? 14.659 2.509 -13.062 1.00 83.38 78 GLY A O 1
ATOM 652 N N . LEU A 1 79 ? 13.824 3.936 -11.530 1.00 86.12 79 LEU A N 1
ATOM 653 C CA . LEU A 1 79 ? 12.659 3.143 -11.143 1.00 86.12 79 LEU A CA 1
ATOM 654 C C . LEU A 1 79 ? 11.397 3.586 -11.898 1.00 86.12 79 LEU A C 1
ATOM 656 O O . LEU A 1 79 ? 11.245 4.779 -12.176 1.00 86.12 79 LEU A O 1
ATOM 660 N N . PRO A 1 80 ? 10.480 2.663 -12.242 1.00 90.56 80 PRO A N 1
ATOM 661 C CA . PRO A 1 80 ? 9.144 3.019 -12.718 1.00 90.56 80 PRO A CA 1
ATOM 662 C C . PRO A 1 80 ? 8.391 3.869 -11.685 1.00 90.56 80 PRO A C 1
ATOM 664 O O . PRO A 1 80 ? 8.529 3.644 -10.483 1.00 90.56 80 PRO A O 1
ATOM 667 N N . ILE A 1 81 ? 7.572 4.826 -12.134 1.00 92.06 81 ILE A N 1
ATOM 668 C CA . ILE A 1 81 ? 6.771 5.670 -11.224 1.00 92.06 81 ILE A CA 1
ATOM 669 C C . ILE A 1 81 ? 5.831 4.838 -10.333 1.00 92.06 81 ILE A C 1
ATOM 671 O O . ILE A 1 81 ? 5.520 5.213 -9.205 1.00 92.06 81 ILE A O 1
ATOM 675 N N . GLU A 1 82 ? 5.415 3.678 -10.830 1.00 91.69 82 GLU A N 1
ATOM 676 C CA . GLU A 1 82 ? 4.572 2.715 -10.136 1.00 91.69 82 GLU A CA 1
ATOM 677 C C . GLU A 1 82 ? 5.210 2.165 -8.869 1.00 91.69 82 GLU A C 1
ATOM 679 O O . GLU A 1 82 ? 4.479 1.834 -7.947 1.00 91.69 82 GLU A O 1
ATOM 684 N N . GLU A 1 83 ? 6.539 2.128 -8.771 1.00 91.19 83 GLU A N 1
ATOM 685 C CA . GLU A 1 83 ? 7.206 1.651 -7.557 1.00 91.19 83 GLU A CA 1
ATOM 686 C C . GLU A 1 83 ? 7.044 2.641 -6.398 1.00 91.19 83 GLU A C 1
ATOM 688 O O . GLU A 1 83 ? 6.746 2.277 -5.264 1.00 91.19 83 GLU A O 1
ATOM 693 N N . TYR A 1 84 ? 7.108 3.938 -6.698 1.00 94.00 84 TYR A N 1
ATOM 694 C CA . TYR A 1 84 ? 6.796 4.976 -5.717 1.00 94.00 84 TYR A CA 1
ATOM 695 C C . TYR A 1 84 ? 5.327 4.898 -5.285 1.00 94.00 84 TYR A C 1
ATOM 697 O O . TYR A 1 84 ? 5.013 5.021 -4.101 1.00 94.00 84 TYR A O 1
ATOM 705 N N . LEU A 1 85 ? 4.420 4.647 -6.236 1.00 94.62 85 LEU A N 1
ATOM 706 C CA . LEU A 1 85 ? 3.003 4.432 -5.936 1.00 94.62 85 LEU A CA 1
ATOM 707 C C . LEU A 1 85 ? 2.780 3.161 -5.114 1.00 94.62 85 LEU A C 1
ATOM 709 O O . LEU A 1 85 ? 1.921 3.164 -4.232 1.00 94.62 85 LEU A O 1
ATOM 713 N N . PHE A 1 86 ? 3.549 2.100 -5.357 1.00 94.81 86 PHE A N 1
ATOM 714 C CA . PHE A 1 86 ? 3.510 0.877 -4.568 1.00 94.81 86 PHE A CA 1
ATOM 715 C C . PHE A 1 86 ? 3.821 1.170 -3.104 1.00 94.81 86 PHE A C 1
ATOM 717 O O . PHE A 1 86 ? 3.000 0.834 -2.252 1.00 94.81 86 PHE A O 1
ATOM 724 N N . TYR A 1 87 ? 4.913 1.874 -2.795 1.00 96.00 87 TYR A N 1
ATOM 725 C CA . TYR A 1 87 ? 5.239 2.240 -1.411 1.00 96.00 87 TYR A CA 1
ATOM 726 C C . TYR A 1 87 ? 4.143 3.071 -0.738 1.00 96.00 87 TYR A C 1
ATOM 728 O O . TYR A 1 87 ? 3.747 2.784 0.393 1.00 96.00 87 TYR A O 1
ATOM 736 N N . VAL A 1 88 ? 3.600 4.063 -1.447 1.00 96.94 88 VAL A N 1
ATOM 737 C CA . VAL A 1 88 ? 2.538 4.931 -0.917 1.00 96.94 88 VAL A CA 1
ATOM 738 C C . VAL A 1 88 ? 1.265 4.140 -0.616 1.00 96.94 88 VAL A C 1
ATOM 740 O O . VAL A 1 88 ? 0.676 4.268 0.461 1.00 96.94 88 VAL A O 1
ATOM 743 N N . THR A 1 89 ? 0.823 3.322 -1.566 1.00 96.56 89 THR A N 1
ATOM 744 C CA . THR A 1 89 ? -0.470 2.627 -1.498 1.00 96.56 89 THR A CA 1
ATOM 745 C C . THR A 1 89 ? -0.413 1.407 -0.587 1.00 96.56 89 THR A C 1
ATOM 747 O O . THR A 1 89 ? -1.287 1.253 0.265 1.00 96.56 89 THR A O 1
ATOM 750 N N . SER A 1 90 ? 0.638 0.588 -0.687 1.00 96.06 90 SER A N 1
ATOM 751 C CA . SER A 1 90 ? 0.845 -0.563 0.198 1.00 96.06 90 SER A CA 1
ATOM 752 C C . SER A 1 90 ? 1.119 -0.131 1.638 1.00 96.06 90 SER A C 1
ATOM 754 O O . SER A 1 90 ? 0.531 -0.691 2.560 1.00 96.06 90 SER A O 1
ATOM 756 N N . GLY A 1 91 ? 1.922 0.918 1.852 1.00 97.06 91 GLY A N 1
ATOM 757 C CA . GLY A 1 91 ? 2.171 1.476 3.178 1.00 97.06 91 GLY A CA 1
ATOM 758 C C . GLY A 1 91 ? 0.885 1.957 3.846 1.00 97.06 91 GLY A C 1
ATOM 759 O O . GLY A 1 91 ? 0.610 1.614 4.995 1.00 97.06 91 GLY A O 1
ATOM 760 N N . THR A 1 92 ? 0.053 2.686 3.098 1.00 97.50 92 THR A N 1
ATOM 761 C CA . THR A 1 92 ? -1.254 3.161 3.578 1.00 97.50 92 THR A CA 1
ATOM 762 C C . THR A 1 92 ? -2.182 1.988 3.896 1.00 97.50 92 THR A C 1
ATOM 764 O O . THR A 1 92 ? -2.780 1.949 4.970 1.00 97.50 92 THR A O 1
ATOM 767 N N . TYR A 1 93 ? -2.258 1.000 3.000 1.00 97.44 93 TYR A N 1
ATOM 768 C CA . TYR A 1 93 ? -3.041 -0.221 3.194 1.00 97.44 93 TYR A CA 1
ATOM 769 C C . TYR A 1 93 ? -2.631 -0.975 4.468 1.00 97.44 93 TYR A C 1
ATOM 771 O O . TYR A 1 93 ? -3.490 -1.364 5.259 1.00 97.44 93 TYR A O 1
ATOM 779 N N . VAL A 1 94 ? -1.326 -1.157 4.700 1.00 96.88 94 VAL A N 1
ATOM 780 C CA . VAL A 1 94 ? -0.804 -1.851 5.887 1.00 96.88 94 VAL A CA 1
ATOM 781 C C . VAL A 1 94 ? -1.148 -1.091 7.165 1.00 96.88 94 VAL A C 1
ATOM 783 O O . VAL A 1 94 ? -1.585 -1.710 8.136 1.00 96.88 94 VAL A O 1
ATOM 786 N N . VAL A 1 95 ? -1.008 0.238 7.171 1.00 97.56 95 VAL A N 1
ATOM 787 C CA . VAL A 1 95 ? -1.400 1.054 8.330 1.00 97.56 95 VAL A CA 1
ATOM 788 C C . VAL A 1 95 ? -2.896 0.920 8.602 1.00 97.56 95 VAL A C 1
ATOM 790 O O . VAL A 1 95 ? -3.285 0.699 9.744 1.00 97.56 95 VAL A O 1
ATOM 793 N N . PHE A 1 96 ? -3.746 0.975 7.578 1.00 97.44 96 PHE A N 1
ATOM 794 C CA . PHE A 1 96 ? -5.191 0.811 7.751 1.00 97.44 96 PHE A CA 1
ATOM 795 C C . PHE A 1 96 ? -5.575 -0.581 8.258 1.00 97.44 96 PHE A C 1
ATOM 797 O O . PHE A 1 96 ? -6.378 -0.691 9.184 1.00 97.44 96 PHE A O 1
ATOM 804 N N . MET A 1 97 ? -4.948 -1.640 7.742 1.00 97.00 97 MET A N 1
ATOM 805 C CA . MET A 1 97 ? -5.110 -2.990 8.292 1.00 97.00 97 MET A CA 1
ATOM 806 C C . MET A 1 97 ? -4.731 -3.037 9.774 1.00 97.00 97 MET A C 1
ATOM 808 O O . MET A 1 97 ? -5.467 -3.597 10.585 1.00 97.00 97 MET A O 1
ATOM 812 N N . TRP A 1 98 ? -3.608 -2.422 10.148 1.00 96.94 98 TRP A N 1
ATOM 813 C CA . TRP A 1 98 ? -3.158 -2.373 11.535 1.00 96.94 98 TRP A CA 1
ATOM 814 C C . TRP A 1 98 ? -4.125 -1.609 12.448 1.00 96.94 98 TRP A C 1
ATOM 816 O O . TRP A 1 98 ? -4.476 -2.100 13.521 1.00 96.94 98 TRP A O 1
ATOM 826 N N . GLU A 1 99 ? -4.594 -0.433 12.027 1.00 96.06 99 GLU A N 1
ATOM 827 C CA . GLU A 1 99 ? -5.591 0.341 12.772 1.00 96.06 99 GLU A CA 1
ATOM 828 C C . GLU A 1 99 ? -6.900 -0.439 12.934 1.00 96.06 99 GLU A C 1
ATOM 830 O O . GLU A 1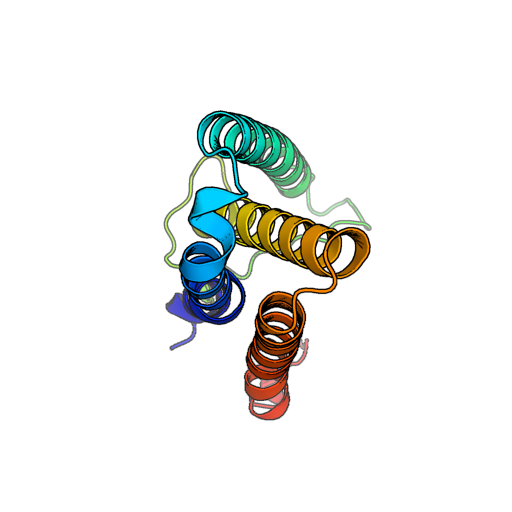 99 ? -7.419 -0.540 14.046 1.00 96.06 99 GLU A O 1
ATOM 835 N N . GLY A 1 100 ? -7.379 -1.091 11.871 1.00 96.38 100 GLY A N 1
ATOM 836 C CA . GLY A 1 100 ? -8.542 -1.976 11.934 1.00 96.38 100 GLY A CA 1
ATOM 837 C C . GLY A 1 100 ? -8.363 -3.111 12.946 1.00 96.38 100 GLY A C 1
ATOM 838 O O . GLY A 1 100 ? -9.234 -3.341 13.785 1.00 96.38 100 GLY A O 1
ATOM 839 N N . MET A 1 101 ? -7.200 -3.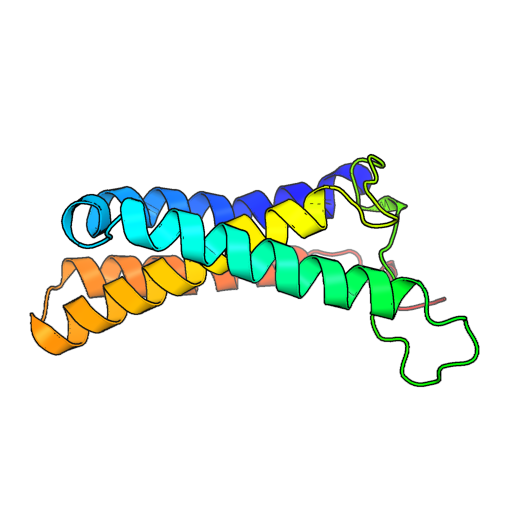770 12.945 1.00 96.38 101 MET A N 1
ATOM 840 C CA . MET A 1 101 ? -6.870 -4.818 13.918 1.00 96.38 101 MET A CA 1
ATOM 841 C C . MET A 1 101 ? -6.813 -4.295 15.360 1.00 96.38 101 MET A C 1
ATOM 843 O O . MET A 1 101 ? -7.232 -4.992 16.287 1.00 96.38 101 MET A O 1
ATOM 847 N N . LYS A 1 102 ? -6.338 -3.063 15.578 1.00 96.00 102 LYS A N 1
ATOM 848 C CA . LYS A 1 102 ? -6.373 -2.431 16.905 1.00 96.00 102 LYS A CA 1
ATOM 849 C C . LYS A 1 102 ? -7.801 -2.159 17.374 1.00 96.00 102 LYS A C 1
ATOM 851 O O . LYS A 1 102 ? -8.085 -2.396 18.546 1.00 96.00 102 LYS A O 1
ATOM 856 N N . LEU A 1 103 ? -8.695 -1.703 16.494 1.00 95.06 103 LEU A N 1
ATOM 857 C CA . LEU A 1 103 ? -10.107 -1.485 16.838 1.00 95.06 103 LEU A CA 1
ATOM 858 C C . LEU A 1 103 ? -10.811 -2.791 17.198 1.00 95.06 103 LEU A C 1
ATOM 860 O O . LEU A 1 103 ? -11.496 -2.860 18.218 1.00 95.06 103 LEU A O 1
ATOM 864 N N . ILE A 1 104 ? -10.562 -3.843 16.418 1.00 95.50 104 ILE A N 1
ATOM 865 C CA . ILE A 1 104 ? -11.011 -5.205 16.715 1.00 95.50 104 ILE A CA 1
ATOM 866 C C . ILE A 1 104 ? -10.573 -5.620 18.124 1.00 95.50 104 ILE A C 1
ATOM 868 O O . ILE A 1 104 ? -11.399 -6.030 18.938 1.00 95.50 104 ILE A O 1
ATOM 872 N N . ARG A 1 105 ? -9.276 -5.486 18.423 1.00 95.69 105 ARG A N 1
ATOM 873 C CA . ARG A 1 105 ? -8.694 -5.938 19.690 1.00 95.69 105 ARG A CA 1
ATOM 874 C C . ARG A 1 105 ? -9.189 -5.137 20.894 1.00 95.69 105 ARG A C 1
ATOM 876 O O . ARG A 1 105 ? -9.437 -5.724 21.940 1.00 95.69 105 ARG A O 1
ATOM 883 N N . ASN A 1 106 ? -9.262 -3.814 20.771 1.00 94.38 106 ASN A N 1
ATOM 884 C CA . ASN A 1 106 ? -9.462 -2.928 21.919 1.00 94.38 106 ASN A CA 1
ATOM 885 C C . ASN A 1 106 ? -10.935 -2.603 22.179 1.00 94.38 106 ASN A C 1
ATOM 887 O O . ASN A 1 106 ? -11.306 -2.375 23.325 1.00 94.38 106 ASN A O 1
ATOM 891 N N . GLN A 1 107 ? -11.751 -2.537 21.126 1.00 90.94 107 GLN A N 1
ATOM 892 C CA . GLN A 1 107 ? -13.136 -2.067 21.205 1.00 90.94 107 GLN A CA 1
ATOM 893 C C . GLN A 1 107 ? -14.149 -3.132 20.770 1.00 90.94 107 GLN A C 1
ATOM 895 O O . GLN A 1 107 ? -15.343 -2.954 20.984 1.00 90.94 107 GLN A O 1
ATOM 900 N N . GLY A 1 108 ? -13.701 -4.237 20.159 1.00 88.00 108 GLY A N 1
ATOM 901 C CA . GLY A 1 108 ? -14.594 -5.304 19.701 1.00 88.00 108 GLY A CA 1
ATOM 902 C C . GLY A 1 108 ? -15.568 -4.864 18.604 1.00 88.00 108 GLY A C 1
ATOM 903 O O . GLY A 1 108 ? -16.610 -5.494 18.427 1.00 88.00 108 GLY A O 1
ATOM 904 N N . LEU A 1 109 ? -15.257 -3.786 17.873 1.00 89.00 109 LEU A N 1
ATOM 905 C CA . LEU A 1 109 ? -16.146 -3.233 16.852 1.00 89.00 109 LEU A CA 1
ATOM 906 C C . LEU A 1 109 ? -16.353 -4.236 15.713 1.00 89.00 109 LEU A C 1
ATOM 908 O O . LEU A 1 109 ? -15.418 -4.589 14.993 1.00 89.00 109 LEU A O 1
ATOM 912 N N . THR A 1 110 ? -17.601 -4.667 15.524 1.00 90.25 110 THR A N 1
ATOM 913 C CA . THR A 1 110 ? -17.969 -5.644 14.484 1.00 90.25 110 THR A CA 1
ATOM 914 C C . THR A 1 110 ? -17.700 -5.101 13.078 1.00 90.25 110 THR A C 1
ATOM 916 O O . THR A 1 110 ? -17.245 -5.836 12.204 1.00 90.25 110 THR A O 1
ATOM 919 N N . GLU A 1 111 ? -17.890 -3.798 12.866 1.00 90.75 111 GLU A N 1
ATOM 920 C CA . GLU A 1 111 ? -17.604 -3.136 11.586 1.00 90.75 111 GLU A CA 1
ATOM 921 C C . GLU A 1 111 ? -16.125 -3.257 11.202 1.00 90.75 111 GLU A C 1
ATOM 923 O O . GLU A 1 111 ? -15.804 -3.482 10.035 1.00 90.75 111 GLU A O 1
ATOM 928 N N . ALA A 1 112 ? -15.219 -3.196 12.184 1.00 93.00 112 ALA A N 1
ATOM 929 C CA . ALA A 1 112 ? -13.789 -3.350 11.947 1.00 93.00 112 ALA A CA 1
ATOM 930 C C . ALA A 1 112 ? -13.437 -4.778 11.493 1.00 93.00 112 ALA A C 1
ATOM 932 O O . ALA A 1 112 ? -12.598 -4.934 10.607 1.00 93.00 112 ALA A O 1
ATOM 933 N N . TYR A 1 113 ? -14.114 -5.814 12.010 1.00 93.88 113 TYR A N 1
ATOM 934 C CA . TYR A 1 113 ? -13.955 -7.191 11.515 1.00 93.88 113 TYR A CA 1
ATOM 935 C C . TYR A 1 113 ? -14.386 -7.330 10.056 1.00 93.88 113 TYR A C 1
ATOM 937 O O . TYR A 1 113 ? -13.665 -7.933 9.261 1.00 93.88 113 TYR A O 1
ATOM 945 N N . ILE A 1 114 ? -15.541 -6.761 9.699 1.00 93.75 114 ILE A N 1
ATOM 946 C CA . ILE A 1 114 ? -16.058 -6.799 8.325 1.00 93.75 114 ILE A CA 1
ATOM 947 C C . ILE A 1 114 ? -15.100 -6.063 7.389 1.00 93.75 114 ILE A C 1
ATOM 949 O O . ILE A 1 114 ? -14.772 -6.579 6.324 1.00 93.75 114 ILE A O 1
ATOM 953 N N . MET A 1 115 ? -14.612 -4.891 7.794 1.00 95.38 115 MET A N 1
ATOM 954 C CA . MET A 1 115 ? -13.663 -4.109 7.010 1.00 95.38 115 MET A CA 1
ATOM 955 C C . MET A 1 115 ? -12.338 -4.858 6.814 1.00 95.38 115 MET A C 1
ATOM 957 O O . MET A 1 115 ? -11.934 -5.071 5.675 1.00 95.38 115 MET A O 1
ATOM 961 N N . VAL A 1 116 ? -11.672 -5.290 7.892 1.00 96.38 116 VAL A N 1
ATOM 962 C CA . VAL A 1 116 ? -10.379 -5.998 7.816 1.00 96.38 116 VAL A CA 1
ATOM 963 C C . VAL A 1 116 ? -10.516 -7.309 7.040 1.00 96.38 116 VAL A C 1
ATOM 965 O O . VAL A 1 116 ? -9.706 -7.598 6.158 1.00 96.38 116 VAL A O 1
ATOM 968 N N . GLY A 1 117 ? -11.560 -8.092 7.328 1.00 96.31 117 GLY A N 1
ATOM 969 C CA . GLY A 1 117 ? -11.853 -9.329 6.606 1.00 96.31 117 GLY A CA 1
ATOM 970 C C . GLY A 1 117 ? -12.134 -9.069 5.127 1.00 96.31 117 GLY A C 1
ATOM 971 O O . GLY A 1 117 ? -11.583 -9.750 4.265 1.00 96.31 117 GLY A O 1
ATOM 972 N N . GLY A 1 118 ? -12.921 -8.036 4.823 1.00 96.19 118 GLY A N 1
ATOM 973 C CA . GLY A 1 118 ? -13.222 -7.599 3.463 1.00 96.19 118 GLY A CA 1
ATOM 974 C C . GLY A 1 118 ? -11.975 -7.170 2.692 1.00 96.19 118 GLY A C 1
ATOM 975 O O . GLY A 1 118 ? -11.789 -7.612 1.562 1.00 96.19 118 GLY A O 1
ATOM 976 N N . MET A 1 119 ? -11.082 -6.388 3.308 1.00 96.25 119 MET A N 1
ATOM 977 C CA . MET A 1 119 ? -9.791 -6.010 2.722 1.00 96.25 119 MET A CA 1
ATOM 978 C C . MET A 1 119 ? -8.934 -7.242 2.421 1.00 96.25 119 MET A C 1
ATOM 980 O O . MET A 1 119 ? -8.426 -7.375 1.311 1.00 96.25 119 MET A O 1
ATOM 984 N N . ALA A 1 120 ? -8.803 -8.167 3.375 1.00 96.12 120 ALA A N 1
ATOM 985 C CA . ALA A 1 120 ? -8.005 -9.377 3.196 1.00 96.12 120 ALA A CA 1
ATOM 986 C C . ALA A 1 120 ? -8.545 -10.262 2.061 1.00 96.12 120 ALA A C 1
ATOM 988 O O . ALA A 1 120 ? -7.783 -10.6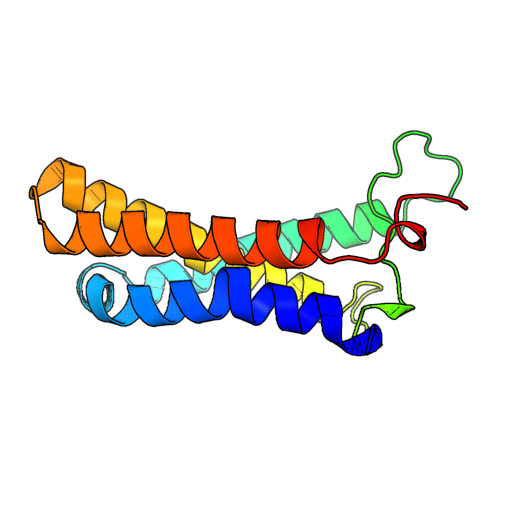88 1.191 1.00 96.12 120 ALA A O 1
ATOM 989 N N . VAL A 1 121 ? -9.862 -10.494 2.034 1.00 97.44 121 VAL A N 1
ATOM 990 C CA . VAL A 1 121 ? -10.529 -11.275 0.983 1.00 97.44 121 VAL A CA 1
ATOM 991 C C . VAL A 1 121 ? -10.397 -10.584 -0.373 1.00 97.44 121 VAL A C 1
ATOM 993 O O . VAL A 1 121 ? -10.043 -11.235 -1.353 1.00 97.44 121 VAL A O 1
ATOM 996 N N . TRP A 1 122 ? -10.622 -9.271 -0.440 1.00 97.06 122 TRP A N 1
ATOM 997 C CA . TRP A 1 122 ? -10.492 -8.499 -1.674 1.00 97.06 122 TRP A CA 1
ATOM 998 C C . TRP A 1 122 ? -9.076 -8.570 -2.247 1.00 97.06 122 TRP A C 1
ATOM 1000 O O . TRP A 1 122 ? -8.903 -8.867 -3.429 1.00 97.06 122 TRP A O 1
ATOM 1010 N N . THR A 1 123 ? -8.063 -8.346 -1.411 1.00 94.69 123 THR A N 1
ATOM 1011 C CA . THR A 1 123 ? -6.645 -8.442 -1.779 1.00 94.69 123 THR A CA 1
ATOM 1012 C C . THR A 1 123 ? -6.311 -9.847 -2.274 1.00 94.69 123 THR A C 1
ATOM 1014 O O . THR A 1 123 ? -5.718 -10.004 -3.342 1.00 94.69 123 THR A O 1
ATOM 1017 N N . PHE A 1 124 ? -6.755 -10.883 -1.555 1.00 95.38 124 PHE A N 1
ATOM 1018 C CA . PHE A 1 124 ? -6.543 -12.274 -1.949 1.00 95.38 124 PHE A CA 1
ATOM 1019 C C . PHE A 1 124 ? -7.164 -12.589 -3.315 1.00 95.38 124 PHE A C 1
ATOM 1021 O O . PHE A 1 124 ? -6.494 -13.153 -4.182 1.00 95.38 124 PHE A O 1
ATOM 1028 N N . ILE A 1 125 ? -8.415 -12.184 -3.542 1.00 95.81 125 ILE A N 1
ATOM 1029 C CA . ILE A 1 125 ? -9.119 -12.368 -4.817 1.00 95.81 125 ILE A CA 1
ATOM 1030 C C . ILE A 1 125 ? -8.417 -11.597 -5.941 1.00 95.81 125 ILE A C 1
ATOM 1032 O O . ILE A 1 125 ? -8.180 -12.158 -7.011 1.00 95.81 125 ILE A O 1
ATOM 1036 N N . SER A 1 126 ? -8.040 -10.342 -5.688 1.00 93.75 126 SER A N 1
ATOM 1037 C CA . SER A 1 126 ? -7.395 -9.457 -6.666 1.00 93.75 126 SER A CA 1
ATOM 1038 C C . SER A 1 126 ? -6.035 -9.975 -7.128 1.00 93.75 126 SER A C 1
ATOM 1040 O O . SER A 1 126 ? -5.646 -9.722 -8.262 1.00 93.75 126 SER A O 1
ATOM 1042 N N . ILE A 1 127 ? -5.324 -10.728 -6.284 1.00 89.88 127 ILE A N 1
ATOM 1043 C CA . ILE A 1 127 ? -4.066 -11.394 -6.650 1.00 89.88 127 ILE A CA 1
ATOM 1044 C C . ILE A 1 127 ? -4.340 -12.743 -7.330 1.00 89.88 127 ILE A C 1
ATOM 1046 O O . ILE A 1 127 ? -3.736 -13.076 -8.352 1.00 89.88 127 ILE A O 1
ATOM 1050 N N . THR A 1 128 ? -5.265 -13.530 -6.779 1.00 90.94 128 THR A N 1
ATOM 1051 C CA . THR A 1 128 ? -5.473 -14.928 -7.180 1.00 90.94 128 THR A CA 1
ATOM 1052 C C . THR A 1 128 ? -6.186 -15.053 -8.525 1.00 90.94 128 THR A C 1
ATOM 1054 O O . THR A 1 128 ? -5.807 -15.900 -9.333 1.00 90.94 128 THR A O 1
ATOM 1057 N N . ILE A 1 129 ? -7.187 -14.212 -8.809 1.00 91.44 129 ILE A N 1
ATOM 1058 C CA . ILE A 1 129 ? -7.929 -14.261 -10.079 1.00 91.44 129 ILE A CA 1
ATOM 1059 C C . ILE A 1 129 ? -6.983 -14.037 -11.271 1.00 91.44 129 ILE A C 1
ATOM 1061 O O . ILE A 1 129 ? -6.905 -14.930 -12.120 1.00 91.44 129 ILE A O 1
ATOM 1065 N N . PRO A 1 130 ? -6.209 -12.933 -11.353 1.00 86.62 130 PRO A N 1
ATOM 1066 C CA . PRO A 1 130 ? -5.267 -12.744 -12.454 1.00 86.62 130 PRO A CA 1
ATOM 1067 C C . PRO A 1 130 ? -4.260 -13.887 -12.570 1.00 86.62 130 PRO A C 1
ATOM 1069 O O . PRO A 1 130 ? -3.951 -14.310 -13.678 1.00 86.62 130 PRO A O 1
ATOM 1072 N N . TYR A 1 131 ? -3.796 -14.441 -11.445 1.00 84.12 131 TYR A N 1
ATOM 1073 C CA . TYR A 1 131 ? -2.862 -15.566 -11.446 1.00 84.12 131 TYR A CA 1
ATOM 1074 C C . TYR A 1 131 ? -3.459 -16.850 -12.051 1.00 84.12 131 TYR A C 1
ATOM 1076 O O . TYR A 1 131 ? -2.803 -17.522 -12.851 1.00 84.12 131 TYR A O 1
ATOM 1084 N N . ILE A 1 132 ? -4.707 -17.188 -11.707 1.00 87.69 132 ILE A N 1
ATOM 1085 C CA . ILE A 1 132 ? -5.401 -18.381 -12.222 1.00 87.69 132 ILE A CA 1
ATOM 1086 C C . ILE A 1 132 ? -5.706 -18.240 -13.717 1.00 87.69 132 ILE A C 1
ATOM 1088 O O . ILE A 1 132 ? -5.525 -19.199 -14.469 1.00 87.69 132 ILE A O 1
ATOM 1092 N N . PHE A 1 133 ? -6.153 -17.058 -14.148 1.00 84.75 133 PHE A N 1
ATOM 1093 C CA . PHE A 1 133 ? -6.564 -16.805 -15.532 1.00 84.75 133 PHE A CA 1
ATOM 1094 C C . PHE A 1 133 ? -5.425 -16.332 -16.446 1.00 84.75 133 PHE A C 1
ATOM 1096 O O . PHE A 1 133 ? -5.634 -16.203 -17.654 1.00 84.75 133 PHE A O 1
ATOM 1103 N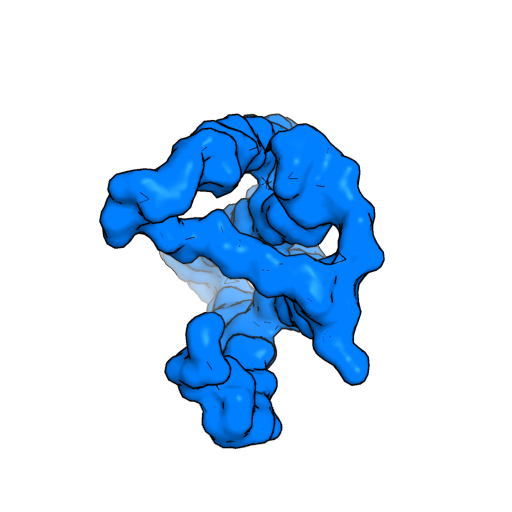 N . SER A 1 134 ? -4.223 -16.098 -15.910 1.00 77.44 134 SER A N 1
ATOM 1104 C CA . SER A 1 134 ? -3.066 -15.732 -16.725 1.00 77.44 134 SER A CA 1
ATOM 1105 C C . SER A 1 134 ? -2.710 -16.872 -17.695 1.00 77.44 134 SER A C 1
ATOM 1107 O O . SER A 1 134 ? -2.594 -18.032 -17.268 1.00 77.44 134 SER A O 1
ATOM 1109 N N . PRO A 1 135 ? -2.536 -16.589 -19.003 1.00 74.06 135 PRO A N 1
ATOM 1110 C CA . PRO A 1 135 ? -2.131 -17.588 -19.984 1.00 74.06 135 PRO A CA 1
ATOM 1111 C C . PRO A 1 135 ? -0.860 -18.310 -19.528 1.00 74.06 135 PRO A C 1
ATOM 1113 O O . PRO A 1 135 ? 0.132 -17.683 -19.160 1.00 74.06 135 PRO A O 1
ATOM 1116 N N . LYS A 1 136 ? -0.856 -19.648 -19.589 1.00 62.78 136 LYS A N 1
ATOM 1117 C CA . LYS A 1 136 ? 0.252 -20.495 -19.099 1.00 62.78 136 LYS A CA 1
ATOM 1118 C C . LYS A 1 136 ? 1.630 -20.177 -19.720 1.00 62.78 136 LYS A C 1
ATOM 1120 O O . LYS A 1 136 ? 2.626 -20.642 -19.182 1.00 62.78 136 LYS A O 1
ATOM 1125 N N . GLY A 1 137 ? 1.687 -19.395 -20.803 1.00 55.69 137 GLY A N 1
ATOM 1126 C CA . GLY A 1 137 ? 2.913 -18.972 -21.489 1.00 55.69 137 GLY A CA 1
ATOM 1127 C C . GLY A 1 137 ? 3.679 -17.802 -20.855 1.00 55.69 137 GLY A C 1
ATOM 1128 O O . GLY A 1 137 ? 4.818 -17.585 -21.241 1.00 55.69 137 GLY A O 1
ATOM 1129 N N . ASP A 1 138 ? 3.112 -17.086 -19.874 1.00 52.84 138 ASP A N 1
ATOM 1130 C CA . ASP A 1 138 ? 3.827 -16.032 -19.120 1.00 52.84 138 ASP A CA 1
ATOM 1131 C C . ASP A 1 138 ? 4.497 -16.576 -17.835 1.00 52.84 138 ASP A C 1
ATOM 1133 O O . ASP A 1 138 ? 5.079 -15.833 -17.044 1.00 52.84 138 ASP A O 1
ATOM 1137 N N . ARG A 1 139 ? 4.437 -17.896 -17.606 1.00 52.56 139 ARG A N 1
ATOM 1138 C CA . ARG A 1 139 ? 5.087 -18.563 -16.471 1.00 52.56 139 ARG A CA 1
ATOM 1139 C C . ARG A 1 139 ? 6.557 -18.816 -16.798 1.00 52.56 139 ARG A C 1
ATOM 1141 O O . ARG A 1 139 ? 6.901 -19.911 -17.218 1.00 52.56 139 ARG A O 1
ATOM 1148 N N . LEU A 1 140 ? 7.393 -17.798 -16.594 1.00 49.31 140 LEU A N 1
ATOM 1149 C CA . LEU A 1 140 ? 8.851 -17.921 -16.452 1.00 49.31 140 LEU A CA 1
ATOM 1150 C C . LEU A 1 140 ? 9.513 -18.842 -17.496 1.00 49.31 140 LEU A C 1
ATOM 1152 O O . LEU A 1 140 ? 10.061 -19.885 -17.147 1.00 49.31 140 LEU A O 1
ATOM 1156 N N . ILE A 1 141 ? 9.486 -18.455 -18.772 1.00 43.00 141 ILE A N 1
ATOM 1157 C CA . ILE A 1 141 ? 10.453 -18.960 -19.756 1.00 43.00 141 ILE A CA 1
ATOM 1158 C C . ILE A 1 141 ? 10.964 -17.775 -20.576 1.00 43.00 141 ILE A C 1
ATOM 1160 O O . ILE A 1 141 ? 10.399 -17.434 -21.615 1.00 43.00 141 ILE A O 1
ATOM 1164 N N . ASN A 1 142 ? 11.983 -17.105 -20.031 1.00 39.62 142 ASN A N 1
ATOM 1165 C CA . ASN A 1 142 ? 13.273 -16.795 -20.668 1.00 39.62 142 ASN A CA 1
ATOM 1166 C C . ASN A 1 142 ? 14.084 -15.857 -19.773 1.00 39.62 142 ASN A C 1
ATOM 1168 O O . ASN A 1 142 ? 13.645 -14.703 -19.581 1.00 39.62 142 ASN A O 1
#

Foldseek 3Di:
DQACQLVVLLCQQFVVLLVVLCVVCVVPDDPVVLVVVLVVQLVVVVVVVLVLVPPDPPDPPSPDDDPNSRHNNDDDSRHGPSSSSNSNRVSSRVVSLVSLVVCCVPVVDPVSVCSNVVSVVSNCCSVVVCVVPPPPVVPDDD

Sequence (142 aa):
MKRFYYLTTLIFVFCIPAAASYFFLKEHVSIGALIPFIVLITIMGSIWDVWATRHSKKDRVWLWQFNHSDTLGIKFLGLPIEEYLFYVTSGTYVVFMWEGMKLIRNQGLTEAYIMVGGMAVWTFISITIPYIFSPKGDRLIN

pLDDT: mean 86.22, std 14.75, range [39.62, 97.75]